Protein AF-G1UQX7-F1 (afdb_monomer_lite)

Foldseek 3Di:
DDDDDDDDDDPVVQVVVQVVQVVVVHGPVRVVVVQVVCCVVPVDRPDDDDDDPVRVVVVVCVVVVHPDDDAPDPVRVCVVVVD

pLDDT: mean 95.69, std 5.58, range [55.06, 98.56]

Structure (mmCIF, N/CA/C/O backbone):
data_AF-G1UQX7-F1
#
_entry.id   AF-G1UQX7-F1
#
loop_
_atom_site.group_PDB
_atom_site.i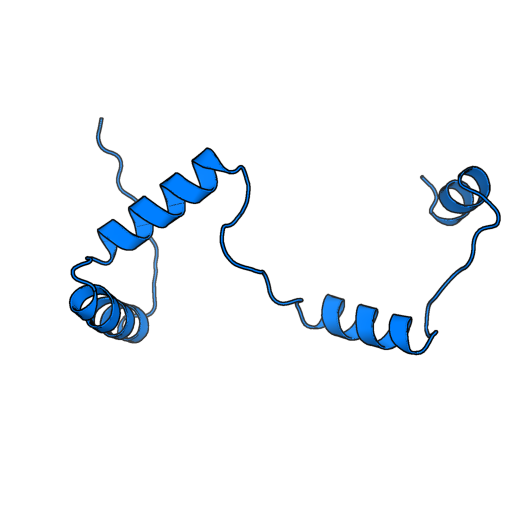d
_atom_site.type_symbol
_atom_site.label_atom_id
_atom_site.label_alt_id
_atom_site.label_comp_id
_atom_site.label_asym_id
_atom_site.label_entity_id
_atom_site.label_seq_id
_atom_site.pdbx_PDB_ins_code
_atom_site.Cartn_x
_atom_site.Cartn_y
_atom_site.Cartn_z
_atom_site.occupancy
_atom_site.B_iso_or_equiv
_atom_site.auth_seq_id
_atom_site.auth_comp_id
_atom_site.auth_asym_id
_atom_site.auth_atom_id
_atom_site.pdbx_PDB_model_num
ATOM 1 N N . MET A 1 1 ? 4.465 5.135 25.128 1.00 55.06 1 MET A N 1
ATOM 2 C CA . MET A 1 1 ? 3.677 6.292 24.653 1.00 55.06 1 MET A CA 1
ATOM 3 C C . MET A 1 1 ? 2.708 5.760 23.612 1.00 55.06 1 MET A C 1
ATOM 5 O O . MET A 1 1 ? 3.173 5.078 22.707 1.00 55.06 1 MET A O 1
ATOM 9 N N . ASN A 1 2 ? 1.400 5.965 23.772 1.00 81.19 2 ASN A N 1
ATOM 10 C CA . ASN A 1 2 ? 0.433 5.560 22.748 1.00 81.19 2 ASN A CA 1
ATOM 11 C C . ASN A 1 2 ? 0.278 6.700 21.742 1.00 81.19 2 ASN A C 1
ATOM 13 O O . ASN A 1 2 ? 0.025 7.833 22.141 1.00 81.19 2 ASN A O 1
ATOM 17 N N . ASN A 1 3 ? 0.431 6.382 20.458 1.00 92.25 3 ASN A N 1
ATOM 18 C CA . ASN A 1 3 ? 0.270 7.327 19.357 1.00 92.25 3 ASN A CA 1
ATOM 19 C C . ASN A 1 3 ? -1.059 7.072 18.642 1.00 92.25 3 ASN A C 1
ATOM 21 O O . ASN A 1 3 ? -1.531 5.935 18.578 1.00 92.25 3 ASN A O 1
ATOM 25 N N . LEU A 1 4 ? -1.659 8.133 18.107 1.00 95.56 4 LEU A N 1
ATOM 26 C CA . LEU A 1 4 ? -2.946 8.074 17.424 1.00 95.56 4 LEU A CA 1
ATOM 27 C C . LEU A 1 4 ? -2.753 8.060 15.905 1.00 95.56 4 LEU A C 1
ATOM 29 O O . LEU A 1 4 ? -2.012 8.876 15.363 1.00 95.56 4 LEU A O 1
ATOM 33 N N . VAL A 1 5 ? -3.476 7.173 15.220 1.00 95.50 5 VAL A N 1
ATOM 34 C CA . VAL A 1 5 ? -3.608 7.184 13.758 1.00 95.50 5 VAL A CA 1
ATOM 35 C C . VAL A 1 5 ? -4.927 7.864 13.404 1.00 95.50 5 VAL A C 1
ATOM 37 O O . VAL A 1 5 ? -5.991 7.407 13.822 1.00 95.50 5 VAL A O 1
ATOM 40 N N . GLN A 1 6 ? -4.865 8.955 12.640 1.00 95.88 6 GLN A N 1
ATOM 41 C CA . GLN A 1 6 ? -6.037 9.668 12.129 1.00 95.88 6 GLN A CA 1
ATOM 42 C C . GLN A 1 6 ? -5.984 9.720 10.603 1.00 95.88 6 GLN A C 1
ATOM 44 O O . GLN A 1 6 ? -4.999 10.174 10.029 1.00 95.88 6 GLN A O 1
ATOM 49 N N . ALA A 1 7 ? -7.060 9.286 9.949 1.00 95.75 7 ALA A N 1
ATOM 50 C CA . ALA A 1 7 ? -7.217 9.360 8.502 1.00 95.75 7 ALA A CA 1
ATOM 51 C C . ALA A 1 7 ? -8.619 9.875 8.164 1.00 95.75 7 ALA A C 1
ATOM 53 O O . ALA A 1 7 ? -9.604 9.480 8.792 1.00 95.75 7 ALA A O 1
ATOM 54 N N . ARG A 1 8 ? -8.709 10.765 7.170 1.00 97.50 8 ARG A N 1
ATOM 55 C CA . ARG A 1 8 ? -10.000 11.175 6.609 1.00 97.50 8 ARG A CA 1
ATOM 56 C C . ARG A 1 8 ? -10.524 10.046 5.730 1.00 97.50 8 ARG A C 1
ATOM 58 O O . ARG A 1 8 ? -9.785 9.505 4.916 1.00 97.50 8 ARG A O 1
ATOM 65 N N . VAL A 1 9 ? -11.794 9.709 5.902 1.00 96.50 9 VAL A N 1
ATOM 66 C CA . VAL A 1 9 ? -12.475 8.656 5.149 1.00 96.50 9 VAL A CA 1
ATOM 67 C C . VAL A 1 9 ? -13.908 9.095 4.888 1.00 96.50 9 VAL A C 1
ATOM 69 O O . VAL A 1 9 ? -14.490 9.823 5.696 1.00 96.50 9 VAL A O 1
ATOM 72 N N . ASP A 1 10 ? -14.467 8.657 3.764 1.00 98.31 10 ASP A N 1
ATOM 73 C CA . ASP A 1 10 ? -15.888 8.825 3.485 1.00 98.31 10 ASP A CA 1
ATOM 74 C C . ASP A 1 10 ? -16.736 8.207 4.627 1.00 98.31 10 ASP A C 1
ATOM 76 O O . ASP A 1 10 ? -16.486 7.060 5.024 1.00 98.31 10 ASP A O 1
ATOM 80 N N . PRO A 1 11 ? -17.720 8.933 5.197 1.00 97.88 11 PRO A N 1
ATOM 81 C CA . PRO A 1 11 ? -18.508 8.428 6.320 1.00 97.88 11 PRO A CA 1
ATOM 82 C C . PRO A 1 11 ? -19.282 7.149 5.994 1.00 97.88 11 PRO A C 1
ATOM 84 O O . PRO A 1 11 ? -19.355 6.249 6.832 1.00 97.88 11 PRO A O 1
ATOM 87 N N . ALA A 1 12 ? -19.826 7.035 4.779 1.00 98.19 12 ALA A N 1
ATOM 88 C CA . ALA A 1 12 ? -20.575 5.853 4.373 1.00 98.19 12 ALA A CA 1
ATOM 89 C C . ALA A 1 12 ? -19.644 4.643 4.211 1.00 98.19 12 ALA A C 1
ATOM 91 O O . ALA A 1 12 ? -19.996 3.538 4.626 1.00 98.19 12 ALA A O 1
ATOM 92 N N . LEU A 1 13 ? -18.436 4.847 3.677 1.00 98.00 13 LEU A N 1
ATOM 93 C CA . LEU A 1 13 ? -17.390 3.826 3.630 1.00 98.00 13 LEU A CA 1
ATOM 94 C C . LEU A 1 13 ? -17.011 3.348 5.034 1.00 98.00 13 LEU A C 1
ATOM 96 O O . LEU A 1 13 ? -16.962 2.140 5.262 1.00 98.00 13 LEU A O 1
ATOM 100 N N . LYS A 1 14 ? -16.796 4.269 5.984 1.00 97.44 14 LYS A N 1
ATOM 101 C CA . LYS A 1 14 ? -16.477 3.916 7.377 1.00 97.44 14 LYS A CA 1
ATOM 102 C C . LYS A 1 14 ? -17.568 3.048 7.999 1.00 97.44 14 LYS A C 1
ATOM 104 O O . LYS A 1 14 ? -17.246 2.040 8.620 1.00 97.44 14 LYS A O 1
ATOM 109 N N . THR A 1 15 ? -18.836 3.423 7.831 1.00 98.06 15 THR A N 1
ATOM 110 C CA . THR A 1 15 ? -19.962 2.661 8.384 1.00 98.06 15 THR A CA 1
ATOM 111 C C . THR A 1 15 ? -20.048 1.267 7.772 1.00 98.06 15 THR A C 1
ATOM 113 O O . THR A 1 15 ? -20.147 0.295 8.514 1.00 98.06 15 THR A O 1
ATOM 116 N N . ARG A 1 16 ? -19.942 1.139 6.441 1.00 98.25 16 ARG A N 1
ATOM 117 C CA . ARG A 1 16 ? -19.961 -0.178 5.782 1.00 98.25 16 ARG A CA 1
ATOM 118 C C . ARG A 1 16 ? -18.803 -1.064 6.242 1.00 98.25 16 ARG A C 1
ATOM 120 O O . ARG A 1 16 ? -19.024 -2.224 6.563 1.00 98.25 16 ARG A O 1
ATOM 127 N N . ALA A 1 17 ? -17.590 -0.514 6.318 1.00 98.06 17 ALA A N 1
ATOM 128 C CA . ALA A 1 17 ? -16.422 -1.256 6.785 1.00 98.06 17 ALA A CA 1
ATOM 129 C C . ALA A 1 17 ? -16.565 -1.701 8.249 1.00 98.06 17 ALA A C 1
ATOM 131 O O . ALA A 1 17 ? -16.169 -2.810 8.587 1.00 98.06 17 ALA A O 1
ATOM 132 N N . ALA A 1 18 ? -17.145 -0.858 9.110 1.00 98.19 18 ALA A N 1
ATOM 133 C CA . ALA A 1 18 ? -17.370 -1.197 10.511 1.00 98.19 18 ALA A CA 1
ATOM 134 C C . ALA A 1 18 ? -18.336 -2.379 10.677 1.00 98.19 18 ALA A C 1
ATOM 136 O O . ALA A 1 18 ? -18.042 -3.253 11.478 1.00 98.19 18 ALA A O 1
ATOM 137 N N . VAL A 1 19 ? -19.427 -2.436 9.902 1.00 98.50 19 VAL A N 1
ATOM 138 C CA . VAL A 1 19 ? -20.378 -3.565 9.939 1.00 98.50 19 VAL A CA 1
ATOM 139 C C . VAL A 1 19 ? -19.689 -4.875 9.556 1.00 98.50 19 VAL A C 1
ATOM 141 O O . VAL A 1 19 ? -19.761 -5.842 10.302 1.00 98.50 19 VAL A O 1
ATOM 144 N N . VAL A 1 20 ? -18.956 -4.886 8.439 1.00 98.56 20 VAL A N 1
ATOM 145 C CA . VAL A 1 20 ? -18.249 -6.091 7.968 1.00 98.56 20 VAL A CA 1
ATOM 146 C C . VAL A 1 20 ? -17.192 -6.558 8.973 1.00 98.56 20 VAL A C 1
ATOM 148 O O . VAL A 1 20 ? -17.037 -7.751 9.203 1.00 98.56 20 VAL A O 1
ATOM 151 N N . LEU A 1 21 ? -16.449 -5.632 9.584 1.00 98.44 21 LEU A N 1
ATOM 152 C CA . LEU A 1 21 ? -15.445 -5.988 10.589 1.00 98.44 21 LEU A CA 1
ATOM 153 C C . LEU A 1 21 ? -16.084 -6.495 11.890 1.00 98.44 21 LEU A C 1
ATOM 155 O O . LEU A 1 21 ? -15.544 -7.418 12.497 1.00 98.44 21 LEU A O 1
ATOM 159 N N . ASP A 1 22 ? -17.232 -5.947 12.290 1.00 98.25 22 ASP A N 1
ATOM 160 C CA . ASP A 1 22 ? -17.970 -6.380 13.482 1.00 98.25 22 ASP A CA 1
ATOM 161 C C . ASP A 1 22 ? -18.495 -7.817 13.335 1.00 98.25 22 ASP A C 1
ATOM 163 O O . ASP A 1 22 ? -18.372 -8.612 14.265 1.00 98.25 22 ASP A O 1
ATOM 167 N N . GLU A 1 23 ? -18.935 -8.208 12.132 1.00 98.31 23 GLU A N 1
ATOM 168 C CA . GLU A 1 23 ? -19.271 -9.606 11.800 1.00 98.31 23 GLU A CA 1
ATOM 169 C C . GLU A 1 23 ? -18.080 -10.567 11.997 1.00 98.31 23 GLU A C 1
ATOM 171 O O . GLU A 1 23 ? -18.270 -11.759 12.239 1.00 98.31 23 GLU A O 1
ATOM 176 N N . MET A 1 24 ? -16.847 -10.052 11.941 1.00 97.94 24 MET A N 1
ATOM 177 C CA . MET A 1 24 ? -15.606 -10.791 12.210 1.00 97.94 24 MET A CA 1
ATOM 178 C C . MET A 1 24 ? -15.106 -10.632 13.659 1.00 97.94 24 MET A C 1
ATOM 180 O O . MET A 1 24 ? -14.047 -11.163 13.999 1.00 97.94 24 MET A O 1
ATOM 184 N N . GLY A 1 25 ? -15.823 -9.893 14.511 1.00 98.00 25 GLY A N 1
ATOM 185 C CA . GLY A 1 25 ? -15.416 -9.577 15.883 1.00 98.00 25 GLY A CA 1
ATOM 186 C C . GLY A 1 25 ? -14.271 -8.561 15.980 1.00 98.00 25 GLY A C 1
ATOM 187 O O . GLY A 1 25 ? -13.512 -8.581 16.950 1.00 98.00 25 GLY A O 1
ATOM 188 N N . LEU A 1 26 ? -14.107 -7.699 14.973 1.00 98.38 26 LEU A N 1
ATOM 189 C CA . LEU A 1 26 ? -13.032 -6.712 14.883 1.00 98.38 26 LEU A CA 1
ATOM 190 C C . LEU A 1 26 ? -13.588 -5.287 14.833 1.00 98.38 26 LEU A C 1
ATOM 192 O O . LEU A 1 26 ? -14.547 -4.988 14.130 1.00 98.38 26 LEU A O 1
ATOM 196 N N . SER A 1 27 ? -12.915 -4.353 15.501 1.00 98.06 27 SER A N 1
ATOM 197 C CA . SER A 1 27 ? -13.145 -2.926 15.273 1.00 98.06 27 SER A CA 1
ATOM 198 C C . SER A 1 27 ? -12.340 -2.413 14.072 1.00 98.06 27 SER A C 1
ATOM 200 O O . SER A 1 27 ? -11.318 -2.982 13.679 1.00 98.06 27 SER A O 1
ATOM 202 N N . VAL A 1 28 ? -12.713 -1.240 13.546 1.00 97.31 28 VAL A N 1
ATOM 203 C CA . VAL A 1 28 ? -11.891 -0.512 12.556 1.00 97.31 28 VAL A CA 1
ATOM 204 C C . VAL A 1 28 ? -10.463 -0.295 13.073 1.00 97.31 28 VAL A C 1
ATOM 206 O O . VAL A 1 28 ? -9.495 -0.401 12.322 1.00 97.31 28 VAL A O 1
ATOM 209 N N . SER A 1 29 ? -10.308 -0.024 14.371 1.00 97.00 29 SER A N 1
ATOM 210 C CA . SER A 1 29 ? -8.992 0.149 14.983 1.00 97.00 29 SER A CA 1
ATOM 211 C C . SER A 1 29 ? -8.193 -1.152 15.048 1.00 97.00 29 SER A C 1
ATOM 213 O O . SER A 1 29 ? -6.970 -1.083 14.947 1.00 97.00 29 SER A O 1
ATOM 215 N N . ASP A 1 30 ? -8.838 -2.314 15.202 1.00 97.94 30 ASP A N 1
ATOM 216 C CA . ASP A 1 30 ? -8.155 -3.612 15.116 1.00 97.94 30 ASP A CA 1
ATOM 217 C C . ASP A 1 30 ? -7.613 -3.835 13.709 1.00 97.94 30 ASP A C 1
ATOM 219 O O . ASP A 1 30 ? -6.423 -4.1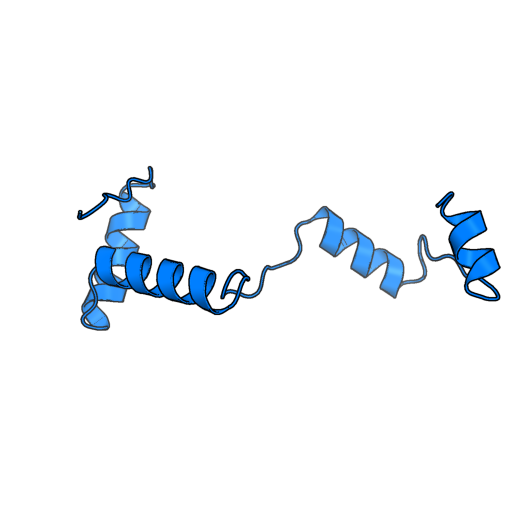07 13.555 1.00 97.94 30 ASP A O 1
ATOM 223 N N . ALA A 1 31 ? -8.439 -3.615 12.683 1.00 97.06 31 ALA A N 1
ATOM 224 C CA . ALA A 1 31 ? -8.028 -3.760 11.289 1.00 97.06 31 ALA A CA 1
ATOM 225 C C . ALA A 1 31 ? -6.845 -2.844 10.928 1.00 97.06 31 ALA A C 1
ATOM 227 O O . ALA A 1 31 ? -5.859 -3.300 10.348 1.00 97.06 31 ALA A O 1
ATOM 228 N N . VAL A 1 32 ? -6.892 -1.566 11.329 1.00 96.50 32 VAL A N 1
ATOM 229 C CA . VAL A 1 32 ? -5.786 -0.616 11.102 1.00 96.50 32 VAL A CA 1
ATOM 230 C C . VAL A 1 32 ? -4.512 -1.064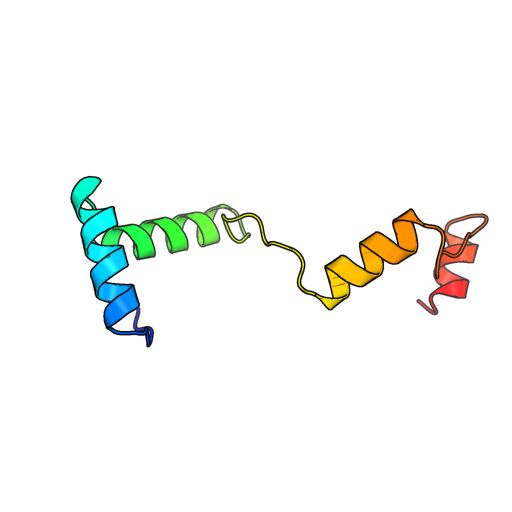 11.824 1.00 96.50 32 VAL A C 1
ATOM 232 O O . VAL A 1 32 ? -3.431 -1.016 11.238 1.00 96.50 32 VAL A O 1
ATOM 235 N N . ARG A 1 33 ? -4.614 -1.534 13.076 1.00 96.62 33 ARG A N 1
ATOM 236 C CA . ARG A 1 33 ? -3.456 -2.049 13.825 1.00 96.62 33 ARG A CA 1
ATOM 237 C C . ARG A 1 33 ? -2.847 -3.271 13.142 1.00 96.62 33 ARG A C 1
ATOM 239 O O . ARG A 1 33 ? -1.640 -3.285 12.928 1.00 96.62 33 ARG A O 1
ATOM 246 N N . ILE A 1 34 ? -3.668 -4.242 12.743 1.00 96.62 34 ILE A N 1
ATOM 247 C CA . ILE A 1 34 ? -3.227 -5.451 12.032 1.00 96.62 34 ILE A CA 1
ATOM 248 C C . ILE A 1 34 ? -2.506 -5.080 10.730 1.00 96.62 34 ILE A C 1
ATOM 250 O O . ILE A 1 34 ? -1.405 -5.574 10.477 1.00 96.62 34 ILE A O 1
ATOM 254 N N . LEU A 1 35 ? -3.086 -4.173 9.934 1.00 96.31 35 LEU A N 1
ATOM 255 C CA . LEU A 1 35 ? -2.499 -3.698 8.681 1.00 96.31 35 LEU A CA 1
ATOM 256 C C . LEU A 1 35 ? -1.115 -3.077 8.906 1.00 96.31 35 LEU A C 1
ATOM 258 O O . LEU A 1 35 ? -0.145 -3.474 8.258 1.00 96.31 35 LEU A O 1
ATOM 262 N N . LEU A 1 36 ? -1.006 -2.135 9.846 1.00 96.38 36 LEU A N 1
ATOM 263 C CA . LEU A 1 36 ? 0.254 -1.453 10.145 1.00 96.38 36 LEU A CA 1
ATOM 264 C C . LEU A 1 36 ? 1.309 -2.415 10.702 1.00 96.38 36 LEU A C 1
ATOM 266 O O . LEU A 1 36 ? 2.472 -2.336 10.310 1.00 96.38 36 LEU A O 1
ATOM 270 N N . THR A 1 37 ? 0.913 -3.364 11.555 1.00 96.56 37 THR A N 1
ATOM 271 C CA . THR A 1 37 ? 1.809 -4.421 12.041 1.00 96.56 37 THR A CA 1
ATOM 272 C C . THR A 1 37 ? 2.331 -5.280 10.892 1.00 96.56 37 THR A C 1
ATOM 274 O O . THR A 1 37 ? 3.520 -5.597 10.864 1.00 96.56 37 THR A O 1
ATOM 277 N N . ARG A 1 38 ? 1.481 -5.641 9.922 1.00 96.88 38 ARG A N 1
ATOM 278 C CA . ARG A 1 38 ? 1.899 -6.449 8.770 1.00 96.88 38 ARG A CA 1
ATOM 279 C C . ARG A 1 38 ? 2.878 -5.695 7.871 1.00 96.88 38 ARG A C 1
ATOM 281 O O . ARG A 1 38 ? 3.893 -6.270 7.497 1.00 96.88 38 ARG A O 1
ATOM 288 N N . ILE A 1 39 ? 2.619 -4.414 7.603 1.00 96.56 39 ILE A N 1
ATOM 289 C CA . ILE A 1 39 ? 3.518 -3.551 6.820 1.00 96.56 39 ILE A CA 1
ATOM 290 C C . ILE A 1 39 ? 4.884 -3.434 7.498 1.00 96.56 39 ILE A C 1
ATOM 292 O O . ILE A 1 39 ? 5.910 -3.656 6.859 1.00 96.56 39 ILE A O 1
ATOM 296 N N . ALA A 1 40 ? 4.901 -3.128 8.799 1.00 97.06 40 ALA A N 1
ATOM 297 C CA . ALA A 1 40 ? 6.142 -2.969 9.553 1.00 97.06 40 ALA A CA 1
ATOM 298 C C . ALA A 1 40 ? 6.962 -4.267 9.614 1.00 97.06 40 ALA A C 1
ATOM 300 O O . ALA A 1 40 ? 8.188 -4.221 9.590 1.00 97.06 40 ALA A O 1
ATOM 301 N N . ARG A 1 41 ? 6.290 -5.422 9.686 1.00 97.62 41 ARG A N 1
ATOM 302 C CA . ARG A 1 41 ? 6.944 -6.733 9.727 1.00 97.62 41 ARG A CA 1
ATOM 303 C C . ARG A 1 41 ? 7.509 -7.155 8.372 1.00 97.62 41 ARG A C 1
ATOM 305 O O . ARG A 1 41 ? 8.602 -7.707 8.330 1.00 97.62 41 ARG A O 1
ATOM 312 N N . ASP A 1 42 ? 6.755 -6.950 7.297 1.00 96.06 42 ASP A N 1
ATOM 313 C CA . ASP A 1 42 ? 7.081 -7.530 5.991 1.00 96.06 42 ASP A CA 1
ATOM 314 C C . ASP A 1 42 ? 7.838 -6.571 5.066 1.00 96.06 42 ASP A C 1
ATOM 316 O O . ASP A 1 42 ? 8.312 -6.993 4.014 1.00 96.06 42 ASP A O 1
ATOM 320 N N . GLY A 1 43 ? 7.911 -5.279 5.402 1.00 95.56 43 GLY A N 1
ATOM 321 C CA . GLY A 1 43 ? 8.550 -4.267 4.555 1.00 95.56 43 GLY A CA 1
ATOM 322 C C . GLY A 1 43 ? 7.811 -4.001 3.238 1.00 95.56 43 GLY A C 1
ATOM 323 O O . GLY A 1 43 ? 8.379 -3.419 2.319 1.00 95.56 43 GLY A O 1
ATOM 324 N N . ARG A 1 44 ? 6.548 -4.430 3.127 1.00 92.69 44 ARG A N 1
ATOM 325 C CA . ARG A 1 44 ? 5.709 -4.268 1.932 1.00 92.69 44 ARG A CA 1
ATOM 326 C C . ARG A 1 44 ? 4.243 -4.087 2.296 1.00 92.69 44 ARG A C 1
ATOM 328 O O . ARG A 1 44 ? 3.805 -4.462 3.384 1.00 92.69 44 ARG A O 1
ATOM 335 N N . PHE A 1 45 ? 3.467 -3.562 1.354 1.00 92.75 45 PHE A N 1
ATOM 336 C CA . PHE A 1 45 ? 2.018 -3.514 1.499 1.00 92.75 45 PHE A CA 1
ATOM 337 C C . PHE A 1 45 ? 1.421 -4.936 1.395 1.00 92.75 45 PHE A C 1
ATOM 339 O O . PHE A 1 45 ? 1.852 -5.712 0.537 1.00 92.75 45 PHE A O 1
ATOM 346 N N . PRO A 1 46 ? 0.474 -5.326 2.271 1.00 87.50 46 PRO A N 1
ATOM 347 C CA . PRO A 1 46 ? 0.019 -6.713 2.372 1.00 87.50 46 PRO A CA 1
ATOM 348 C C . PRO A 1 46 ? -1.189 -7.051 1.490 1.00 87.50 46 PRO A C 1
ATOM 350 O O . PRO A 1 46 ? -1.785 -8.108 1.677 1.00 87.50 46 PRO A O 1
ATOM 353 N N . LEU A 1 47 ? -1.548 -6.178 0.549 1.00 85.94 47 LEU A N 1
ATOM 354 C CA . LEU A 1 47 ? -2.556 -6.438 -0.477 1.00 85.94 47 LEU A CA 1
ATOM 355 C C . LEU A 1 47 ? -1.878 -6.476 -1.844 1.00 85.94 47 LEU A C 1
ATOM 357 O O . LEU A 1 47 ? -0.931 -5.724 -2.084 1.00 85.94 47 LEU A O 1
ATOM 361 N N . GLU A 1 48 ? -2.374 -7.339 -2.726 1.00 84.44 48 GLU A N 1
ATOM 362 C CA . GLU A 1 48 ? -1.992 -7.308 -4.134 1.00 84.44 48 GLU A CA 1
ATOM 363 C C . GLU A 1 48 ? -2.477 -5.993 -4.741 1.00 84.44 48 GLU A C 1
ATOM 365 O O . GLU A 1 48 ? -3.652 -5.632 -4.641 1.00 84.44 48 GLU A O 1
ATOM 370 N N . LEU A 1 49 ? -1.544 -5.238 -5.313 1.00 84.88 49 LEU A N 1
ATOM 371 C CA . LEU A 1 49 ? -1.872 -4.006 -6.008 1.00 84.88 49 LEU A CA 1
ATOM 372 C C . LEU A 1 49 ? -2.322 -4.369 -7.418 1.00 84.88 49 LEU A C 1
ATOM 374 O O . LEU A 1 49 ? -1.590 -5.022 -8.159 1.00 84.88 49 LEU A O 1
ATOM 378 N N . ILE A 1 50 ? -3.521 -3.926 -7.778 1.00 89.62 50 ILE A N 1
ATOM 379 C CA . ILE A 1 50 ? -3.994 -4.002 -9.157 1.00 89.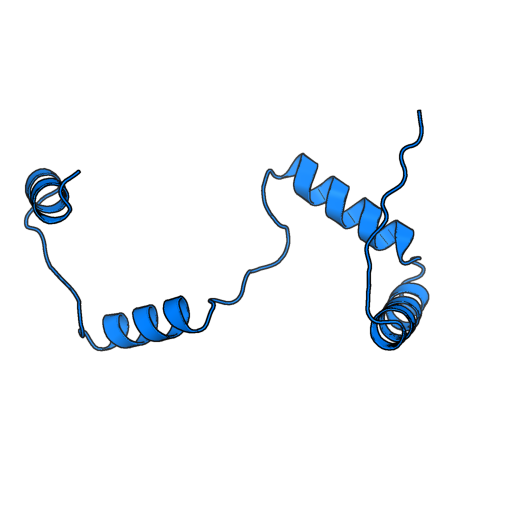62 50 ILE A CA 1
ATOM 380 C C . ILE A 1 50 ? -3.216 -2.947 -9.958 1.00 89.62 50 ILE A C 1
ATOM 382 O O . ILE A 1 50 ? -3.085 -1.815 -9.468 1.00 89.62 50 ILE A O 1
ATOM 386 N N . PRO A 1 51 ? -2.674 -3.287 -11.146 1.00 92.69 51 PRO A N 1
ATOM 387 C CA . PRO A 1 51 ? -2.064 -2.312 -12.038 1.00 92.69 51 PRO A CA 1
ATOM 388 C C . PRO A 1 51 ? -2.954 -1.081 -12.207 1.00 92.69 51 PRO A C 1
ATOM 390 O O . PRO A 1 51 ? -4.174 -1.183 -12.317 1.00 92.69 51 PRO A O 1
ATOM 393 N N . ASN A 1 52 ? -2.344 0.103 -12.211 1.00 94.12 52 ASN A N 1
ATOM 394 C CA . ASN A 1 52 ? -3.069 1.288 -12.653 1.00 94.12 52 ASN A CA 1
ATOM 395 C C . ASN A 1 52 ? -3.271 1.224 -14.178 1.00 94.12 52 ASN A C 1
ATOM 397 O O . ASN A 1 52 ? -2.600 0.450 -14.859 1.00 94.12 52 ASN A O 1
ATOM 401 N N . ALA A 1 53 ? -4.143 2.082 -14.708 1.00 96.38 53 ALA A N 1
ATOM 402 C CA . ALA A 1 53 ? -4.508 2.072 -16.126 1.00 96.38 53 ALA A CA 1
ATOM 403 C C . ALA A 1 53 ? -3.300 2.131 -17.082 1.00 96.38 53 ALA A C 1
ATOM 405 O O . ALA A 1 53 ? -3.293 1.448 -18.098 1.00 96.38 53 ALA A O 1
ATOM 406 N N . ILE A 1 54 ? -2.258 2.902 -16.746 1.00 97.69 54 ILE A N 1
ATOM 407 C CA . ILE A 1 54 ? -1.060 3.027 -17.591 1.00 97.69 54 ILE A CA 1
ATOM 408 C C . ILE A 1 54 ? -0.271 1.716 -17.585 1.00 97.69 54 ILE A C 1
ATOM 410 O O . ILE A 1 54 ? 0.174 1.246 -18.631 1.00 97.69 54 ILE A O 1
ATOM 414 N N . THR A 1 55 ? -0.082 1.121 -16.407 1.00 96.38 55 THR A N 1
ATOM 415 C CA . THR A 1 55 ? 0.616 -0.160 -16.272 1.00 96.38 55 THR A CA 1
ATOM 416 C C . THR A 1 55 ? -0.147 -1.280 -16.973 1.00 96.38 55 THR A C 1
ATOM 418 O O . THR A 1 55 ? 0.472 -2.062 -17.685 1.00 96.38 55 THR A O 1
ATOM 421 N N . GLU A 1 56 ? -1.469 -1.332 -16.813 1.00 96.69 56 GLU A N 1
ATOM 422 C CA . GLU A 1 56 ? -2.340 -2.299 -17.487 1.00 96.69 56 GLU A CA 1
ATOM 423 C C . GLU A 1 56 ? -2.235 -2.173 -19.013 1.00 96.69 56 GLU A C 1
ATOM 425 O O . GLU A 1 56 ? -1.868 -3.135 -19.684 1.00 96.69 56 GLU A O 1
ATOM 430 N N . GLU A 1 57 ? -2.414 -0.964 -19.556 1.00 97.38 57 GLU A N 1
ATOM 431 C CA . GLU A 1 57 ? -2.294 -0.704 -20.996 1.00 97.38 57 GLU A CA 1
ATOM 432 C C . GLU A 1 57 ? -0.909 -1.087 -21.541 1.00 97.38 57 GLU A C 1
ATOM 434 O O . GLU A 1 57 ? -0.795 -1.671 -22.619 1.00 97.38 57 GLU A O 1
ATOM 439 N N . THR A 1 58 ? 0.155 -0.773 -20.797 1.00 97.69 58 THR A N 1
ATOM 440 C CA . THR A 1 58 ? 1.533 -1.078 -21.210 1.00 97.69 58 THR A CA 1
ATOM 441 C C . THR A 1 58 ? 1.783 -2.586 -21.257 1.00 97.69 58 THR A C 1
ATOM 443 O O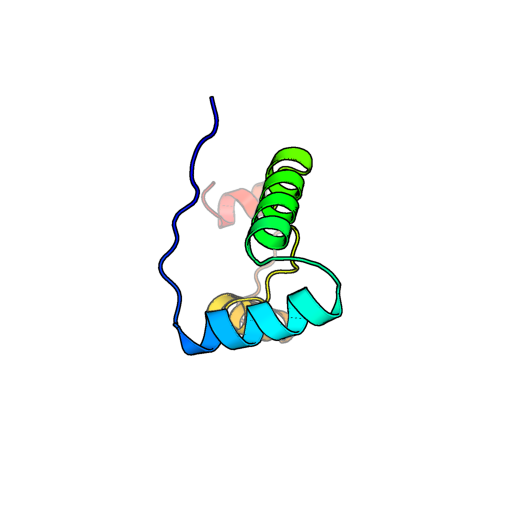 . THR A 1 58 ? 2.414 -3.077 -22.197 1.00 97.69 58 THR A O 1
ATOM 446 N N . LEU A 1 59 ? 1.275 -3.334 -20.271 1.00 96.81 59 LEU A N 1
ATOM 447 C CA . LEU A 1 59 ? 1.376 -4.795 -20.246 1.00 96.81 59 LEU A CA 1
ATOM 448 C C . LEU A 1 59 ? 0.598 -5.420 -21.409 1.00 96.81 59 LEU A C 1
ATOM 450 O O . LEU A 1 59 ? 1.126 -6.303 -22.084 1.00 96.81 59 LEU A O 1
ATOM 454 N N . ASP A 1 60 ? -0.601 -4.914 -21.697 1.00 97.50 60 ASP A N 1
ATOM 455 C CA . ASP A 1 60 ? -1.428 -5.377 -22.812 1.00 97.50 60 ASP A CA 1
ATOM 456 C C . ASP A 1 60 ? -0.772 -5.115 -24.176 1.00 97.50 60 ASP A C 1
ATOM 458 O O . ASP A 1 60 ? -0.779 -5.994 -25.040 1.00 97.50 60 ASP A O 1
ATOM 462 N N . LYS A 1 61 ? -0.181 -3.929 -24.383 1.00 98.19 61 LYS A N 1
ATOM 463 C CA . LYS A 1 61 ? 0.611 -3.612 -25.589 1.00 98.19 61 LYS A CA 1
ATOM 464 C C . LYS A 1 61 ? 1.788 -4.564 -25.744 1.00 98.19 61 LYS A C 1
ATOM 466 O O . LYS A 1 61 ? 1.932 -5.206 -26.785 1.00 98.19 61 LYS A O 1
ATOM 471 N N . SER A 1 62 ? 2.557 -4.736 -24.671 1.00 97.75 62 SER A N 1
ATOM 472 C CA . SER A 1 62 ? 3.723 -5.622 -24.665 1.00 97.75 62 SER A CA 1
ATOM 473 C C . SER A 1 62 ? 3.337 -7.069 -24.988 1.00 97.75 62 SER A C 1
ATOM 475 O O . SER A 1 62 ? 4.019 -7.730 -25.769 1.00 97.75 62 SER A O 1
ATOM 477 N N . ALA A 1 63 ? 2.209 -7.558 -24.457 1.00 97.06 63 ALA A N 1
ATOM 478 C CA . ALA A 1 63 ? 1.693 -8.900 -24.739 1.00 97.06 63 ALA A CA 1
ATOM 479 C C . ALA A 1 63 ? 1.299 -9.104 -26.214 1.00 97.06 63 ALA A C 1
ATOM 481 O O . ALA A 1 63 ? 1.337 -10.230 -26.711 1.00 97.06 63 ALA A O 1
ATOM 482 N N . ARG A 1 64 ? 0.957 -8.024 -26.929 1.00 98.12 64 ARG A N 1
ATOM 483 C CA . ARG A 1 64 ? 0.714 -8.021 -28.382 1.00 98.12 64 ARG A CA 1
ATOM 484 C C . ARG A 1 64 ? 1.978 -7.774 -29.214 1.00 98.12 64 ARG A C 1
ATOM 486 O O . ARG A 1 64 ? 1.903 -7.800 -30.439 1.00 98.12 64 ARG A O 1
ATOM 493 N N . GLY A 1 65 ? 3.128 -7.559 -28.576 1.00 96.88 65 GLY A N 1
ATOM 494 C CA . GLY A 1 65 ? 4.388 -7.219 -29.242 1.00 96.88 65 GLY A CA 1
ATOM 495 C C . GLY A 1 65 ? 4.490 -5.753 -29.674 1.00 96.88 65 GLY A C 1
ATOM 496 O O . GLY A 1 65 ? 5.363 -5.415 -30.470 1.00 96.88 65 GLY A O 1
ATOM 497 N N . GLU A 1 66 ? 3.613 -4.886 -29.172 1.00 98.00 66 GLU A N 1
ATOM 498 C CA . GLU A 1 66 ? 3.671 -3.439 -29.387 1.00 98.00 66 GLU A CA 1
ATOM 499 C C . GLU A 1 66 ? 4.631 -2.803 -28.373 1.00 98.00 66 GLU A C 1
ATOM 501 O O . GLU A 1 66 ? 4.628 -3.176 -27.201 1.00 98.00 66 GLU A O 1
ATOM 506 N N . ASP A 1 67 ? 5.441 -1.840 -28.820 1.00 95.62 67 ASP A N 1
ATOM 507 C CA . ASP A 1 67 ? 6.414 -1.106 -27.991 1.00 95.62 67 ASP A CA 1
ATOM 508 C C . ASP A 1 67 ? 7.421 -2.002 -27.228 1.00 95.62 67 ASP A C 1
ATOM 510 O O . ASP A 1 67 ? 7.954 -1.626 -26.183 1.00 95.62 67 ASP A O 1
ATOM 514 N N . VAL A 1 68 ? 7.718 -3.195 -27.762 1.00 96.94 68 VAL A N 1
ATOM 515 C CA . VAL A 1 68 ? 8.725 -4.119 -27.215 1.00 96.94 68 VAL A CA 1
ATOM 516 C C . VAL A 1 68 ? 10.055 -3.965 -27.957 1.00 96.94 68 VAL A C 1
ATOM 518 O O . VAL A 1 68 ? 10.098 -3.935 -29.187 1.00 96.94 68 VAL A O 1
ATOM 521 N N . HIS A 1 69 ? 11.157 -3.933 -27.205 1.00 95.81 69 HIS A N 1
ATOM 522 C CA . HIS A 1 69 ? 12.522 -3.844 -27.729 1.00 95.81 69 HIS A CA 1
ATOM 523 C C . HIS A 1 69 ? 13.355 -5.063 -27.317 1.00 95.81 69 HIS A C 1
ATOM 525 O O . HIS A 1 69 ? 13.154 -5.637 -26.247 1.00 95.81 69 HIS A O 1
ATOM 531 N N . THR A 1 70 ? 14.310 -5.453 -28.163 1.00 96.56 70 THR A N 1
ATOM 532 C CA . THR A 1 70 ? 15.231 -6.570 -27.908 1.00 96.56 70 THR A CA 1
ATOM 533 C C . THR A 1 70 ? 16.661 -6.068 -27.747 1.00 96.56 70 THR A C 1
ATOM 535 O O . THR A 1 70 ? 17.108 -5.235 -28.536 1.00 96.56 70 THR A O 1
ATOM 538 N N . ALA A 1 71 ? 17.398 -6.643 -26.799 1.00 97.81 71 ALA A N 1
ATOM 539 C CA . ALA A 1 71 ? 18.829 -6.418 -26.619 1.00 97.81 71 ALA A CA 1
ATOM 540 C C . ALA A 1 71 ? 19.598 -7.738 -26.759 1.00 97.81 71 ALA A C 1
ATOM 542 O O . ALA A 1 71 ? 19.083 -8.797 -26.388 1.00 97.81 71 ALA A O 1
ATOM 543 N N . ALA A 1 72 ? 20.813 -7.678 -27.306 1.00 97.69 72 ALA A N 1
ATOM 544 C CA . ALA A 1 72 ? 21.650 -8.864 -27.509 1.00 97.69 72 ALA A CA 1
ATOM 545 C C . ALA A 1 72 ? 22.214 -9.426 -26.190 1.00 97.69 72 ALA A C 1
ATOM 547 O O . ALA A 1 72 ? 22.345 -10.640 -26.034 1.00 97.69 72 ALA A O 1
ATOM 548 N N . ASP A 1 73 ? 22.535 -8.539 -25.248 1.00 98.06 73 ASP A N 1
ATOM 549 C CA . ASP A 1 73 ? 23.087 -8.841 -23.929 1.00 98.06 73 ASP A CA 1
ATOM 550 C C . ASP A 1 73 ? 22.816 -7.683 -22.944 1.00 98.06 73 ASP A C 1
ATOM 552 O O . ASP A 1 73 ? 22.120 -6.715 -23.265 1.00 98.06 73 ASP A O 1
ATOM 556 N N . ALA A 1 74 ? 23.329 -7.798 -21.714 1.00 98.12 74 ALA A N 1
ATOM 557 C CA . ALA A 1 74 ? 23.145 -6.784 -20.677 1.00 98.12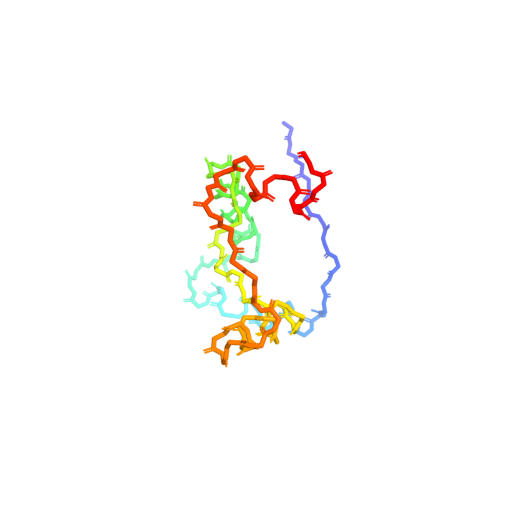 74 ALA A CA 1
ATOM 558 C C . ALA A 1 74 ? 23.821 -5.444 -21.021 1.00 98.12 74 ALA A C 1
ATOM 560 O O . ALA A 1 74 ? 23.251 -4.393 -20.732 1.00 98.12 74 ALA A O 1
ATOM 561 N N . ASP A 1 75 ? 24.994 -5.466 -21.665 1.00 98.06 75 ASP A N 1
ATOM 562 C CA . ASP A 1 75 ? 25.717 -4.246 -22.042 1.00 98.06 75 ASP A CA 1
ATOM 563 C C . ASP A 1 75 ? 24.965 -3.487 -23.144 1.00 98.06 75 ASP A C 1
ATOM 565 O O . ASP A 1 75 ? 24.900 -2.256 -23.137 1.00 98.06 75 ASP A O 1
ATOM 569 N N . ASP A 1 76 ? 24.367 -4.215 -24.089 1.00 98.44 76 ASP A N 1
ATOM 570 C CA . ASP A 1 76 ? 23.474 -3.658 -25.099 1.00 98.44 76 ASP A CA 1
ATOM 571 C C . ASP A 1 76 ? 22.189 -3.089 -24.483 1.00 98.44 76 ASP A C 1
ATOM 573 O O . ASP A 1 76 ? 21.805 -1.966 -24.809 1.00 98.44 76 ASP A O 1
ATOM 577 N N . LEU A 1 77 ? 21.578 -3.797 -23.526 1.00 98.12 77 LEU A N 1
ATOM 578 C CA . LEU A 1 77 ? 20.393 -3.320 -22.810 1.00 98.12 77 LEU A CA 1
ATOM 579 C C . LEU A 1 77 ? 20.656 -1.996 -22.078 1.00 98.12 77 LEU A C 1
ATOM 581 O O . LEU A 1 77 ? 19.899 -1.043 -22.252 1.00 98.12 77 LEU A O 1
ATOM 585 N N . PHE A 1 78 ? 21.720 -1.912 -21.275 1.00 98.19 78 PHE A N 1
ATOM 586 C CA . PHE A 1 78 ? 22.032 -0.691 -20.523 1.00 98.19 78 PHE A CA 1
ATOM 587 C C . PHE A 1 78 ? 22.353 0.486 -21.448 1.00 98.19 78 PHE A C 1
ATOM 589 O O . PHE A 1 78 ? 21.847 1.589 -21.240 1.00 98.19 78 PHE A O 1
ATOM 596 N N . ARG A 1 79 ? 23.074 0.236 -22.552 1.00 97.88 79 ARG A N 1
ATOM 597 C CA . ARG A 1 79 ? 23.321 1.247 -23.588 1.00 97.88 79 ARG A CA 1
ATOM 598 C C . ARG A 1 79 ? 22.023 1.775 -24.207 1.00 97.88 79 ARG A C 1
ATOM 600 O O . ARG A 1 79 ? 21.913 2.981 -24.410 1.00 97.88 79 ARG A O 1
ATOM 607 N N . GLN A 1 80 ? 21.056 0.900 -24.501 1.00 97.62 80 GLN A N 1
ATOM 608 C CA . GLN A 1 80 ? 19.742 1.292 -25.030 1.00 97.62 80 GLN A CA 1
ATOM 609 C C . GLN A 1 80 ? 18.900 2.068 -24.000 1.00 97.62 80 GLN A C 1
ATOM 611 O O . GLN A 1 80 ? 18.182 2.993 -24.375 1.00 97.62 80 GLN A O 1
ATOM 616 N N . LEU A 1 81 ? 19.003 1.722 -22.711 1.00 97.31 81 LEU A N 1
ATOM 617 C CA . LEU A 1 81 ? 18.286 2.381 -21.610 1.00 97.31 81 LEU A CA 1
ATOM 618 C C . LEU A 1 81 ? 18.931 3.697 -21.142 1.00 97.31 81 LEU A C 1
ATOM 620 O O . LEU A 1 81 ? 18.284 4.469 -20.435 1.00 97.31 81 LEU A O 1
ATOM 624 N N . GLY A 1 82 ? 20.183 3.962 -21.521 1.00 97.31 82 GLY A N 1
ATOM 625 C CA . GLY A 1 82 ? 20.914 5.164 -21.115 1.00 97.31 82 GLY A CA 1
ATOM 626 C C . GLY A 1 82 ? 21.285 5.191 -19.628 1.00 97.31 82 GLY A C 1
ATOM 627 O O . GLY A 1 82 ? 21.363 6.279 -19.052 1.00 97.31 82 GLY A O 1
ATOM 628 N N . VAL A 1 83 ? 21.481 4.016 -19.016 1.00 95.31 83 VAL A N 1
ATOM 629 C CA . VAL A 1 83 ? 21.893 3.838 -17.609 1.00 95.31 83 VAL A CA 1
ATOM 630 C C . VAL A 1 83 ? 23.235 3.136 -17.483 1.00 95.31 83 VAL A C 1
ATOM 632 O O . VAL A 1 83 ? 23.636 2.442 -18.443 1.00 95.31 83 VAL A O 1
#

Sequence (83 aa):
MNNLVQARVDPALKTRAAVVLDEMGLSVSDAVRILLTRIARDGRFPLELIPNAITEETLDKSARGEDVHTAADADDLFRQLGV

Secondary structure (DSSP, 8-state):
----------HHHHHHHHHHHHHTT--HHHHHHHHHHHHHHHSS-SSPPPPPHHHHHHHHHHHTTTT----SSHHHHHHHHT-

Radius of gyration: 21.52 Å; chains: 1; bounding box: 46×22×54 Å